Protein AF-A0A7C1KFW2-F1 (afdb_monomer_lite)

Structure (mmCIF, N/CA/C/O backbone):
data_AF-A0A7C1KFW2-F1
#
_entry.id   AF-A0A7C1KFW2-F1
#
loop_
_atom_site.group_PDB
_atom_site.id
_atom_site.type_symbol
_atom_site.label_atom_id
_atom_site.label_alt_id
_atom_site.label_comp_id
_atom_site.label_asym_id
_atom_site.label_entity_id
_atom_site.label_seq_id
_atom_site.pdbx_PDB_ins_code
_atom_site.Cartn_x
_atom_site.Cartn_y
_atom_site.Cartn_z
_atom_site.occupancy
_atom_site.B_iso_or_equiv
_atom_site.auth_seq_id
_atom_site.auth_comp_id
_atom_site.auth_asym_id
_atom_site.auth_atom_id
_atom_site.pdbx_PDB_model_num
ATOM 1 N N . MET A 1 1 ? 18.236 14.003 -80.381 1.00 39.75 1 MET A N 1
ATOM 2 C CA . MET A 1 1 ? 19.019 14.539 -79.244 1.00 39.75 1 MET A CA 1
ATOM 3 C C . MET A 1 1 ? 18.238 15.684 -78.607 1.00 39.75 1 MET A C 1
ATOM 5 O O . MET A 1 1 ? 17.734 16.502 -79.360 1.00 39.75 1 MET A O 1
ATOM 9 N N . ARG A 1 2 ? 18.205 15.725 -77.262 1.00 35.00 2 ARG A N 1
ATOM 10 C CA . ARG A 1 2 ? 17.671 16.774 -76.356 1.00 35.00 2 ARG A CA 1
ATOM 11 C C . ARG A 1 2 ? 16.138 16.898 -76.198 1.00 35.00 2 ARG A C 1
ATOM 13 O O . ARG A 1 2 ? 15.454 17.493 -77.016 1.00 35.00 2 ARG A O 1
ATOM 20 N N . THR A 1 3 ? 15.641 16.373 -75.075 1.00 44.44 3 THR A N 1
ATOM 21 C CA . THR A 1 3 ? 14.526 16.905 -74.247 1.00 44.44 3 THR A CA 1
ATOM 22 C C . THR A 1 3 ? 14.980 18.213 -73.530 1.00 44.44 3 THR A C 1
ATOM 24 O O . THR A 1 3 ? 16.187 18.473 -73.612 1.00 44.44 3 THR A O 1
ATOM 27 N N . PRO A 1 4 ? 14.150 19.029 -72.806 1.00 51.38 4 PRO A N 1
ATOM 28 C CA . PRO A 1 4 ? 12.867 18.698 -72.144 1.00 51.38 4 PRO A CA 1
ATOM 29 C C . PRO A 1 4 ? 11.762 19.804 -72.011 1.00 51.38 4 PRO A C 1
ATOM 31 O O . PRO A 1 4 ? 11.953 20.963 -72.347 1.00 51.38 4 PRO A O 1
ATOM 34 N N . LEU A 1 5 ? 10.619 19.355 -71.460 1.00 36.38 5 LEU A N 1
ATOM 35 C CA . LEU A 1 5 ? 9.626 19.972 -70.543 1.00 36.38 5 LEU A CA 1
ATOM 36 C C . LEU A 1 5 ? 9.135 21.430 -70.678 1.00 36.38 5 LEU A C 1
ATOM 38 O O . LEU A 1 5 ? 9.900 22.368 -70.490 1.00 36.38 5 LEU A O 1
ATOM 42 N N . ALA A 1 6 ? 7.798 21.559 -70.719 1.00 38.41 6 ALA A N 1
ATOM 43 C CA . ALA A 1 6 ? 6.900 22.333 -69.823 1.00 38.41 6 ALA A CA 1
ATOM 44 C C . ALA A 1 6 ? 5.629 22.707 -70.617 1.00 38.41 6 ALA A C 1
ATOM 46 O O . ALA A 1 6 ? 5.710 22.910 -71.818 1.00 38.41 6 ALA A O 1
ATOM 47 N N . ALA A 1 7 ? 4.423 22.890 -70.100 1.00 38.91 7 ALA A N 1
ATOM 48 C CA . ALA A 1 7 ? 3.748 22.661 -68.832 1.00 38.91 7 ALA A CA 1
ATOM 49 C C . ALA A 1 7 ? 2.275 23.003 -69.142 1.00 38.91 7 ALA A C 1
ATOM 51 O O . ALA A 1 7 ? 2.014 23.944 -69.891 1.00 38.91 7 ALA A O 1
ATOM 52 N N . GLY A 1 8 ? 1.309 22.261 -68.606 1.00 36.53 8 GLY A N 1
ATOM 53 C CA . GLY A 1 8 ? -0.102 22.574 -68.856 1.00 36.53 8 GLY A CA 1
ATOM 54 C C . GLY A 1 8 ? -1.059 21.482 -68.412 1.00 36.53 8 GLY A C 1
ATOM 55 O O . GLY A 1 8 ? -1.899 21.038 -69.185 1.00 36.53 8 GLY A O 1
ATOM 56 N N . THR A 1 9 ? -0.885 20.994 -67.188 1.00 41.94 9 THR A N 1
ATOM 57 C CA . THR A 1 9 ? -1.755 20.008 -66.551 1.00 41.94 9 THR A CA 1
ATOM 58 C C . THR A 1 9 ? -3.118 20.634 -66.264 1.00 41.94 9 THR A C 1
ATOM 60 O O . THR A 1 9 ? -3.269 21.443 -65.349 1.00 41.94 9 THR A O 1
ATOM 63 N N . ALA A 1 10 ? -4.116 20.244 -67.054 1.00 36.34 10 ALA A N 1
ATOM 64 C CA . ALA A 1 10 ? -5.518 20.449 -66.743 1.00 36.34 10 ALA A CA 1
ATOM 65 C C . ALA A 1 10 ? -5.982 19.395 -65.723 1.00 36.34 10 ALA A C 1
ATOM 67 O O . ALA A 1 10 ? -5.835 18.196 -65.941 1.00 36.34 10 ALA A O 1
ATOM 68 N N . LEU A 1 11 ? -6.507 19.899 -64.606 1.00 45.03 11 LEU A N 1
ATOM 69 C CA . LEU A 1 11 ? -7.722 19.460 -63.919 1.00 45.03 11 LEU A CA 1
ATOM 70 C C . LEU A 1 11 ? -8.061 17.957 -63.956 1.00 45.03 11 LEU A C 1
ATOM 72 O O . LEU A 1 11 ? -8.574 17.476 -64.958 1.00 45.03 11 LEU A O 1
ATOM 76 N N . LEU A 1 12 ? -7.975 17.275 -62.809 1.00 41.72 12 LEU A N 1
ATOM 77 C CA . LEU A 1 12 ? -9.041 16.358 -62.382 1.00 41.72 12 LEU A CA 1
ATOM 78 C C . LEU A 1 12 ? -8.900 16.005 -60.899 1.00 41.72 12 LEU A C 1
ATOM 80 O O . LEU A 1 12 ? -7.974 15.321 -60.471 1.00 41.72 12 LEU A O 1
ATOM 84 N N . ALA A 1 13 ? -9.854 16.518 -60.124 1.00 50.06 13 ALA A N 1
ATOM 85 C CA . ALA A 1 13 ? -10.105 16.126 -58.753 1.00 50.06 13 ALA A CA 1
ATOM 86 C C . ALA A 1 13 ? -10.437 14.630 -58.711 1.00 50.06 13 ALA A C 1
ATOM 88 O O . ALA A 1 13 ? -11.488 14.204 -59.186 1.00 50.06 13 ALA A O 1
ATOM 89 N N . LEU A 1 14 ? -9.544 13.841 -58.124 1.00 42.38 14 LEU A N 1
ATOM 90 C CA . LEU A 1 14 ? -9.855 12.499 -57.664 1.00 42.38 14 LEU A CA 1
ATOM 91 C C . LEU A 1 14 ? -9.934 12.555 -56.145 1.00 42.38 14 LEU A C 1
ATOM 93 O O . LEU A 1 14 ? -8.938 12.784 -55.459 1.00 42.38 14 LEU A O 1
ATOM 97 N N . LEU A 1 15 ? -11.162 12.382 -55.651 1.00 47.12 15 LEU A N 1
ATOM 98 C CA . LEU A 1 15 ? -11.473 12.019 -54.277 1.00 47.12 15 LEU A CA 1
ATOM 99 C C . LEU A 1 15 ? -10.669 10.760 -53.920 1.00 47.12 15 LEU A C 1
ATOM 101 O O . LEU A 1 15 ? -11.102 9.638 -54.167 1.00 47.12 15 LEU A O 1
ATOM 105 N N . GLY A 1 16 ? -9.482 10.949 -53.359 1.00 40.06 16 GLY A N 1
ATOM 106 C CA . GLY A 1 16 ? -8.764 9.903 -52.657 1.00 40.06 16 GLY A CA 1
ATOM 107 C C . GLY A 1 16 ? -9.274 9.883 -51.229 1.00 40.06 16 GLY A C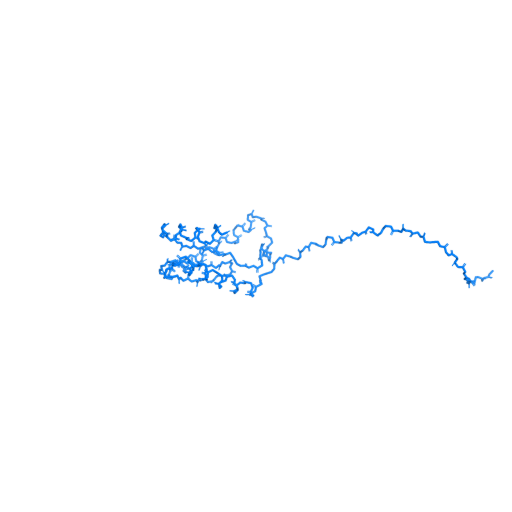 1
ATOM 108 O O . GLY A 1 16 ? -8.956 10.777 -50.450 1.00 40.06 16 GLY A O 1
ATOM 109 N N . THR A 1 17 ? -10.085 8.884 -50.894 1.00 50.66 17 THR A N 1
ATOM 110 C CA . THR A 1 17 ? -10.374 8.492 -49.515 1.00 50.66 17 THR A CA 1
ATOM 111 C C . THR A 1 17 ? -9.065 8.449 -48.736 1.00 50.66 17 THR A C 1
ATOM 113 O O . THR A 1 17 ? -8.248 7.548 -48.932 1.00 50.66 17 THR A O 1
ATOM 116 N N . THR A 1 18 ? -8.842 9.432 -47.868 1.00 50.06 18 THR A N 1
ATOM 117 C CA . THR A 1 18 ? -7.769 9.386 -46.886 1.00 50.06 18 THR A CA 1
ATOM 118 C C . THR A 1 18 ? -8.127 8.272 -45.915 1.00 50.06 18 THR A C 1
ATOM 120 O O . THR A 1 18 ? -8.851 8.483 -44.944 1.00 50.06 18 THR A O 1
ATOM 123 N N . THR A 1 19 ? -7.668 7.056 -46.197 1.00 49.25 19 THR A N 1
ATOM 124 C CA . THR A 1 19 ? -7.529 6.019 -45.183 1.00 49.25 19 THR A CA 1
ATOM 125 C C . THR A 1 19 ? -6.642 6.612 -44.103 1.00 49.25 19 THR A C 1
ATOM 127 O O . THR A 1 19 ? -5.423 6.685 -44.250 1.00 49.25 19 THR A O 1
ATOM 130 N N . ALA A 1 20 ? -7.275 7.094 -43.036 1.00 47.53 20 ALA A N 1
ATOM 131 C CA . ALA A 1 20 ? -6.632 7.363 -41.771 1.00 47.53 20 ALA A CA 1
ATOM 132 C C . ALA A 1 20 ? -6.133 6.019 -41.229 1.00 47.53 20 ALA A C 1
ATOM 134 O O . 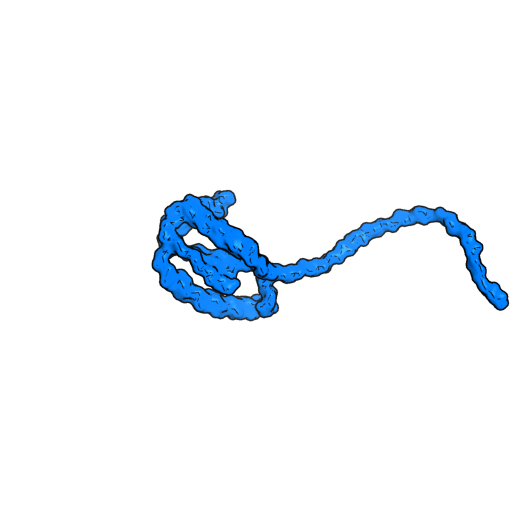ALA A 1 20 ? -6.742 5.405 -40.359 1.00 47.53 20 ALA A O 1
ATOM 135 N N . ALA A 1 21 ? -5.010 5.548 -41.768 1.00 48.56 21 ALA A N 1
ATOM 136 C CA . ALA A 1 21 ? -4.104 4.678 -41.050 1.00 48.56 21 ALA A CA 1
ATOM 137 C C . ALA A 1 21 ? -3.495 5.539 -39.938 1.00 48.56 21 ALA A C 1
ATOM 139 O O . ALA A 1 21 ? -2.357 5.997 -40.022 1.00 48.56 21 ALA A O 1
ATOM 140 N N . ALA A 1 22 ? -4.313 5.840 -38.926 1.00 54.06 22 ALA A N 1
ATOM 141 C CA . ALA A 1 22 ? -3.823 6.266 -37.637 1.00 54.06 22 ALA A CA 1
ATOM 142 C C . ALA A 1 22 ? -2.899 5.140 -37.186 1.00 54.06 22 ALA A C 1
ATOM 144 O O . ALA A 1 22 ? -3.341 4.033 -36.885 1.00 54.06 22 ALA A O 1
ATOM 145 N 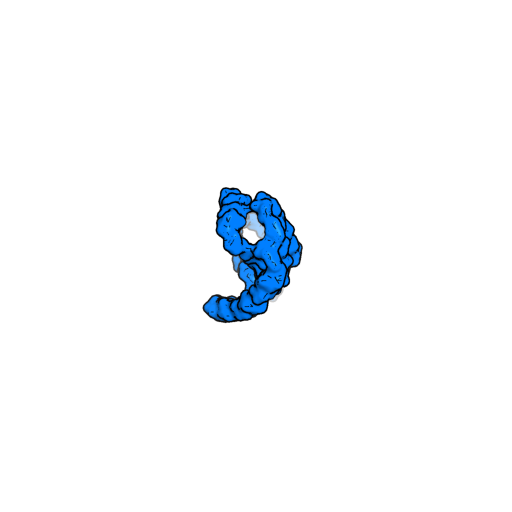N . LEU A 1 23 ? -1.602 5.415 -37.285 1.00 45.41 23 LEU A N 1
ATOM 146 C CA . LEU A 1 23 ? -0.537 4.591 -36.761 1.00 45.41 23 LEU A CA 1
ATOM 147 C C . LEU A 1 23 ? -0.938 4.225 -35.331 1.00 45.41 23 LEU A C 1
ATOM 149 O O . LEU A 1 23 ? -0.902 5.077 -34.444 1.00 45.41 23 LEU A O 1
ATOM 153 N N . LEU A 1 24 ? -1.351 2.974 -35.117 1.00 53.25 24 LEU A N 1
ATOM 154 C CA . LEU A 1 24 ? -1.354 2.356 -33.799 1.00 53.25 24 LEU A CA 1
ATOM 155 C C . LEU A 1 24 ? 0.113 2.282 -33.369 1.00 53.25 24 LEU A C 1
ATOM 157 O O . LEU A 1 24 ? 0.776 1.257 -33.503 1.00 53.25 24 LEU A O 1
ATOM 161 N N . GLN A 1 25 ? 0.652 3.414 -32.923 1.00 59.53 25 GLN A N 1
ATOM 162 C CA . GLN A 1 25 ? 1.854 3.409 -32.121 1.00 59.53 25 GLN A CA 1
ATOM 163 C C . GLN A 1 25 ? 1.466 2.719 -30.814 1.00 59.53 25 GLN A C 1
ATOM 165 O O . GLN A 1 25 ? 0.491 3.144 -30.184 1.00 59.53 25 GLN A O 1
ATOM 170 N N . PRO A 1 26 ? 2.161 1.641 -30.414 1.00 60.25 26 PRO A N 1
ATOM 171 C CA . PRO A 1 26 ? 1.953 1.078 -29.093 1.00 60.25 26 PRO A CA 1
ATOM 172 C C . PRO A 1 26 ? 2.154 2.209 -28.085 1.00 60.25 26 PRO A C 1
ATOM 174 O O . PRO A 1 26 ? 3.165 2.917 -28.135 1.00 60.25 26 PRO A O 1
ATOM 177 N N . ALA A 1 27 ? 1.151 2.431 -27.231 1.00 66.00 27 ALA A N 1
ATOM 178 C CA . ALA A 1 27 ? 1.254 3.410 -26.163 1.00 66.00 27 ALA A CA 1
ATOM 179 C C . ALA A 1 27 ? 2.533 3.104 -25.377 1.00 66.00 27 ALA A C 1
ATOM 181 O O . ALA A 1 27 ? 2.775 1.950 -25.018 1.00 66.00 27 ALA A O 1
ATOM 182 N N . ALA A 1 28 ? 3.375 4.120 -25.173 1.00 68.69 28 ALA A N 1
ATOM 183 C CA . ALA A 1 28 ? 4.598 3.941 -24.409 1.00 68.69 28 ALA A CA 1
ATOM 184 C C . ALA A 1 28 ? 4.245 3.323 -23.043 1.00 68.69 28 ALA A C 1
ATOM 186 O O . ALA A 1 28 ? 3.251 3.748 -22.441 1.00 68.69 28 ALA A O 1
ATOM 187 N N . PRO A 1 29 ? 5.022 2.334 -22.563 1.00 70.12 29 PRO A N 1
ATOM 188 C CA . PRO A 1 29 ? 4.744 1.693 -21.288 1.00 70.12 29 PRO A CA 1
ATOM 189 C C . PRO A 1 29 ? 4.651 2.768 -20.200 1.00 70.12 29 PRO A C 1
ATOM 191 O O . PRO A 1 29 ? 5.470 3.702 -20.194 1.00 70.12 29 PRO A O 1
ATOM 194 N N . PRO A 1 30 ? 3.639 2.696 -19.316 1.00 75.94 30 PRO A N 1
ATOM 195 C CA . PRO A 1 30 ? 3.451 3.724 -18.315 1.00 75.94 30 PRO A CA 1
ATOM 196 C C . PRO A 1 30 ? 4.699 3.809 -17.437 1.00 75.94 30 PRO A C 1
ATOM 198 O O . PRO A 1 30 ? 5.304 2.803 -17.076 1.00 75.94 30 PRO A O 1
ATOM 201 N N . LYS A 1 31 ? 5.104 5.035 -17.110 1.00 82.44 31 LYS A N 1
ATOM 202 C CA . LYS A 1 31 ? 6.186 5.307 -16.160 1.00 82.44 31 LYS A CA 1
ATOM 203 C C . LYS A 1 31 ? 5.579 5.800 -14.861 1.00 82.44 31 LYS A C 1
ATOM 205 O O . LYS A 1 31 ? 4.525 6.432 -14.876 1.00 82.44 31 LYS A O 1
ATOM 210 N N . LEU A 1 32 ? 6.257 5.527 -13.752 1.00 84.12 32 LEU A N 1
ATOM 211 C CA . LEU A 1 32 ? 5.860 6.051 -12.453 1.00 84.12 32 LEU A CA 1
ATOM 212 C C . LEU A 1 32 ? 5.858 7.588 -12.497 1.00 84.12 32 LEU A C 1
ATOM 214 O O . LEU A 1 32 ? 6.899 8.195 -12.744 1.00 84.12 32 LEU A O 1
ATOM 218 N N . ASP A 1 33 ? 4.700 8.195 -12.256 1.00 87.94 33 ASP A N 1
ATOM 219 C CA . ASP A 1 33 ? 4.511 9.640 -12.184 1.00 87.94 33 ASP A CA 1
ATOM 220 C C . ASP A 1 33 ? 4.503 10.083 -10.707 1.00 87.94 33 ASP A C 1
ATOM 222 O O . ASP A 1 33 ? 3.554 9.786 -9.973 1.00 87.94 33 ASP A O 1
ATOM 226 N N . PRO A 1 34 ? 5.537 10.807 -10.235 1.00 87.38 34 PRO A N 1
ATOM 227 C CA . PRO A 1 34 ? 5.615 11.268 -8.851 1.00 87.38 34 PRO A CA 1
ATOM 228 C C . PRO A 1 34 ? 4.451 12.175 -8.433 1.00 87.38 34 PRO A C 1
ATOM 230 O O . PRO A 1 34 ? 4.020 12.116 -7.281 1.00 87.38 34 PRO A O 1
ATOM 233 N N . ALA A 1 35 ? 3.921 12.996 -9.347 1.00 89.81 35 ALA A N 1
ATOM 234 C CA . ALA A 1 35 ? 2.792 13.873 -9.049 1.00 89.81 35 ALA A CA 1
ATOM 235 C C . ALA A 1 35 ? 1.514 13.053 -8.829 1.00 89.81 35 ALA A C 1
ATOM 237 O O . ALA A 1 35 ? 0.737 13.330 -7.911 1.00 89.81 35 ALA A O 1
ATOM 238 N N . LEU A 1 36 ? 1.333 11.991 -9.620 1.00 90.75 36 LEU A N 1
ATOM 239 C CA . LEU A 1 36 ? 0.239 11.043 -9.444 1.00 90.75 36 LEU A CA 1
ATOM 240 C C . LEU A 1 36 ? 0.375 10.276 -8.123 1.00 90.75 36 LEU A C 1
ATOM 242 O O . LEU A 1 36 ? -0.611 10.154 -7.402 1.00 90.75 36 LEU A O 1
ATOM 246 N N . VAL A 1 37 ? 1.578 9.820 -7.758 1.00 91.00 37 VAL A N 1
ATOM 247 C CA . VAL A 1 37 ? 1.826 9.134 -6.474 1.00 91.00 37 VAL A CA 1
ATOM 248 C C . VAL A 1 37 ? 1.500 10.036 -5.282 1.00 91.00 37 VAL A C 1
ATOM 250 O O . VAL A 1 37 ? 0.851 9.595 -4.330 1.00 91.00 37 VAL A O 1
ATOM 253 N N . GLN A 1 38 ? 1.896 11.308 -5.336 1.00 92.31 38 GLN A N 1
ATOM 254 C CA . GLN A 1 38 ? 1.583 12.268 -4.280 1.00 92.31 38 GLN A CA 1
ATOM 255 C C . GLN A 1 38 ? 0.069 12.496 -4.162 1.00 92.31 38 GLN A C 1
ATOM 257 O O . GLN A 1 38 ? -0.485 12.410 -3.064 1.00 92.31 38 GLN A O 1
ATOM 262 N N . LYS A 1 39 ? -0.627 12.667 -5.292 1.00 91.88 39 LYS A N 1
ATOM 263 C CA . LYS A 1 39 ? -2.091 12.764 -5.320 1.00 91.88 39 LYS A CA 1
ATOM 264 C C . LYS A 1 39 ? -2.762 11.503 -4.764 1.00 91.88 39 LYS A C 1
ATOM 266 O O . LYS A 1 39 ? -3.698 11.609 -3.977 1.00 91.88 39 LYS A O 1
ATOM 271 N N . GLN A 1 40 ? -2.272 10.311 -5.113 1.00 92.62 40 GLN A N 1
ATOM 272 C CA . GLN A 1 40 ? -2.779 9.041 -4.578 1.00 92.62 40 GLN A CA 1
ATOM 273 C C . GLN A 1 40 ? -2.633 8.970 -3.056 1.00 92.62 40 GLN A C 1
ATOM 275 O O . GLN A 1 40 ? -3.542 8.507 -2.371 1.00 92.62 40 GLN A O 1
ATOM 280 N N . LYS A 1 41 ? -1.511 9.448 -2.513 1.00 91.19 41 LYS A N 1
ATOM 281 C CA . LYS A 1 41 ? -1.271 9.496 -1.068 1.00 91.19 41 LYS A CA 1
ATOM 282 C C . LYS A 1 41 ? -2.246 10.434 -0.359 1.00 91.19 41 LYS A C 1
ATOM 284 O O . LYS A 1 41 ? -2.799 10.063 0.673 1.00 91.19 41 LYS A O 1
ATOM 289 N N . GLU A 1 42 ? -2.481 11.614 -0.921 1.00 91.69 42 GLU A N 1
ATOM 290 C CA . GLU A 1 42 ? -3.455 12.582 -0.404 1.00 91.69 42 GLU A CA 1
ATOM 291 C C . GLU A 1 42 ? -4.882 12.029 -0.459 1.00 91.69 42 GLU A C 1
ATOM 293 O O . GLU A 1 42 ? -5.604 12.092 0.534 1.00 91.69 42 GLU A O 1
ATOM 298 N N . GLN A 1 43 ? -5.271 11.405 -1.576 1.00 91.62 43 GLN A N 1
ATOM 299 C CA . GLN A 1 43 ? -6.571 10.744 -1.712 1.00 91.62 43 GLN A CA 1
ATOM 300 C C . GLN A 1 43 ? -6.734 9.609 -0.702 1.00 91.62 43 GLN A C 1
ATOM 302 O O . GLN A 1 43 ? -7.765 9.519 -0.043 1.00 91.62 43 GLN A O 1
ATOM 307 N N . LEU A 1 44 ? -5.707 8.778 -0.522 1.00 90.69 44 LEU A N 1
ATOM 308 C CA . LEU A 1 44 ? -5.721 7.683 0.443 1.00 90.69 44 LEU A CA 1
ATOM 309 C C . LEU A 1 44 ? -5.923 8.195 1.876 1.00 90.69 44 LEU A C 1
ATOM 311 O O . LEU A 1 44 ? -6.742 7.655 2.617 1.00 90.69 44 LEU A O 1
ATOM 315 N N . GLN A 1 45 ? -5.224 9.267 2.255 1.00 89.12 45 GLN A N 1
ATOM 316 C CA . GLN A 1 45 ? -5.420 9.924 3.550 1.00 89.12 45 GLN A CA 1
ATOM 317 C C . GLN A 1 45 ? -6.822 10.535 3.674 1.00 89.12 45 GLN A C 1
ATOM 319 O O . GLN A 1 45 ? -7.471 10.361 4.705 1.00 89.12 45 GLN A O 1
ATOM 324 N N . GLY A 1 46 ? -7.317 11.189 2.620 1.00 89.75 46 GLY A N 1
ATOM 325 C CA . GLY A 1 46 ? -8.665 11.754 2.568 1.00 89.75 46 GLY A CA 1
ATOM 326 C C . GLY A 1 46 ? -9.756 10.695 2.736 1.00 89.75 46 GLY A C 1
ATOM 327 O O . GLY A 1 46 ? -10.673 10.878 3.533 1.00 89.75 46 GLY A O 1
ATOM 328 N N . HIS A 1 47 ? -9.626 9.553 2.061 1.00 90.31 47 HIS A N 1
ATOM 329 C CA . HIS A 1 47 ? -10.546 8.419 2.166 1.00 90.31 47 HIS A CA 1
ATOM 330 C C . HIS A 1 47 ? -10.572 7.825 3.579 1.00 90.31 47 HIS A C 1
ATOM 332 O O . HIS A 1 47 ? -11.639 7.563 4.133 1.00 90.31 47 HIS A O 1
ATOM 338 N N . LEU A 1 48 ? -9.401 7.660 4.197 1.00 88.25 48 LEU A N 1
ATOM 339 C CA . LEU A 1 48 ? -9.289 7.161 5.570 1.00 88.25 48 LEU A CA 1
ATOM 340 C C . LEU A 1 48 ? -9.880 8.155 6.584 1.00 88.25 48 LEU A C 1
ATOM 342 O O . LEU A 1 48 ? -10.574 7.747 7.517 1.00 88.25 48 LEU A O 1
ATOM 346 N N . GLY A 1 49 ? -9.687 9.457 6.353 1.00 86.69 49 GLY A N 1
ATOM 347 C CA . GLY A 1 49 ? -10.325 10.525 7.122 1.00 86.69 49 GLY A CA 1
ATOM 348 C C . GLY A 1 49 ? -11.850 10.538 6.975 1.00 86.69 49 GLY A C 1
ATOM 349 O O . GLY A 1 49 ? -12.561 10.627 7.976 1.00 86.69 49 GLY A O 1
ATOM 350 N N . LYS A 1 50 ? -12.367 10.372 5.750 1.00 87.75 50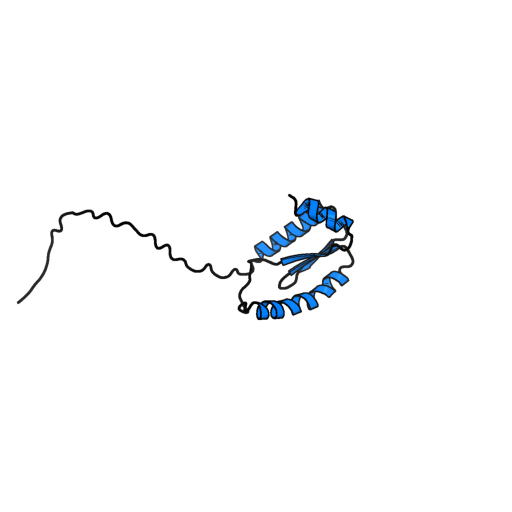 LYS A N 1
ATOM 351 C CA . LYS A 1 50 ? -13.807 10.272 5.460 1.00 87.75 50 LYS A CA 1
ATOM 352 C C . LYS A 1 50 ? -14.451 9.093 6.191 1.00 87.75 50 LYS A C 1
ATOM 354 O O . LYS A 1 50 ? -15.506 9.248 6.800 1.00 87.75 50 LYS A O 1
ATOM 359 N N . ALA A 1 51 ? -13.772 7.948 6.214 1.00 86.62 51 ALA A N 1
ATOM 360 C CA . ALA A 1 51 ? -14.196 6.764 6.956 1.00 86.62 51 ALA A CA 1
ATOM 361 C C . ALA A 1 51 ? -14.063 6.910 8.491 1.00 86.62 51 ALA A C 1
ATOM 363 O O . ALA A 1 51 ? -14.425 5.989 9.223 1.00 86.62 51 ALA A O 1
ATOM 364 N N . LYS A 1 52 ? -13.572 8.060 8.990 1.00 86.25 52 LYS A N 1
ATOM 365 C CA . LYS A 1 52 ? -13.325 8.365 10.413 1.00 86.25 52 LYS A CA 1
ATOM 366 C C . LYS A 1 52 ? -12.429 7.336 11.105 1.00 86.25 52 LYS A C 1
ATOM 368 O O . LYS A 1 52 ? -12.576 7.077 12.299 1.00 86.25 52 LYS A O 1
ATOM 373 N N . ILE A 1 53 ? -11.499 6.757 10.352 1.00 84.94 53 ILE A N 1
ATOM 374 C CA . ILE A 1 53 ? -10.563 5.757 10.852 1.00 84.94 53 ILE A CA 1
ATOM 375 C C . ILE A 1 53 ? -9.400 6.494 11.526 1.00 84.94 53 ILE A C 1
ATOM 377 O O . ILE A 1 53 ? -8.720 7.308 10.902 1.00 84.94 53 ILE A O 1
ATOM 381 N N . SER A 1 54 ? -9.188 6.246 12.818 1.00 80.31 54 SER A N 1
ATOM 382 C CA . SER A 1 54 ? -8.158 6.908 13.625 1.00 80.31 54 SER A CA 1
ATOM 383 C C . SER A 1 54 ? -6.869 6.083 13.706 1.00 80.31 54 SER A C 1
ATOM 385 O O . SER A 1 54 ? -6.843 4.896 13.387 1.00 80.31 54 SER A O 1
ATOM 387 N N . GLY A 1 55 ? -5.762 6.717 14.113 1.00 79.62 55 GLY A N 1
ATOM 388 C CA . GLY A 1 55 ? -4.479 6.018 14.288 1.00 79.62 55 GLY A CA 1
ATOM 389 C C . GLY A 1 55 ? -3.887 5.474 12.983 1.00 79.62 55 GLY A C 1
ATOM 390 O O . GLY A 1 55 ? -3.191 4.458 12.989 1.00 79.62 55 GLY A O 1
ATOM 391 N N . VAL A 1 56 ? -4.197 6.128 11.865 1.00 83.19 56 VAL A N 1
ATOM 392 C CA . VAL A 1 56 ? -3.739 5.736 10.535 1.00 83.19 56 VAL A CA 1
ATOM 393 C C . VAL A 1 56 ? -2.306 6.202 10.320 1.00 83.19 56 VAL A C 1
ATOM 395 O O . VAL A 1 56 ? -1.980 7.368 10.541 1.00 83.19 56 VAL A O 1
ATOM 398 N N . SER A 1 57 ? -1.461 5.311 9.812 1.00 86.44 57 SER A N 1
ATOM 399 C CA . SER A 1 57 ? -0.162 5.687 9.257 1.00 86.44 57 SER A CA 1
ATOM 400 C C . SER A 1 57 ? -0.047 5.230 7.810 1.00 86.44 57 SER A C 1
ATOM 402 O O . SER A 1 57 ? -0.608 4.205 7.424 1.00 86.44 57 SER A O 1
ATOM 404 N N . VAL A 1 58 ? 0.655 6.032 7.007 1.00 88.00 58 VAL A N 1
ATOM 405 C CA . VAL A 1 58 ? 0.935 5.742 5.599 1.00 88.00 58 VAL A CA 1
ATOM 406 C C . VAL A 1 58 ? 2.435 5.604 5.423 1.00 88.00 58 VAL A C 1
ATOM 408 O O . VAL A 1 58 ? 3.206 6.470 5.837 1.00 88.00 58 VAL A O 1
ATOM 411 N N . VAL A 1 59 ? 2.841 4.508 4.805 1.00 89.31 59 VAL A N 1
ATOM 412 C CA . VAL A 1 59 ? 4.225 4.149 4.562 1.00 89.31 59 VAL A CA 1
ATOM 413 C C . VAL A 1 59 ? 4.400 3.865 3.082 1.00 89.31 59 VAL A C 1
ATOM 415 O O . VAL A 1 59 ? 3.675 3.071 2.492 1.00 89.31 59 VAL A O 1
ATOM 418 N N . GLU A 1 60 ? 5.360 4.542 2.478 1.00 91.19 60 GLU A N 1
ATOM 419 C CA . GLU A 1 60 ? 5.635 4.439 1.055 1.00 91.19 60 GLU A CA 1
ATOM 420 C C . GLU A 1 60 ? 6.815 3.499 0.808 1.00 91.19 60 GLU A C 1
ATOM 422 O O . GLU A 1 60 ? 7.820 3.539 1.515 1.00 91.19 60 GLU A O 1
ATOM 427 N N . THR A 1 61 ? 6.673 2.656 -0.208 1.00 91.31 61 THR A N 1
ATOM 428 C CA . THR A 1 61 ? 7.692 1.718 -0.697 1.00 91.31 61 THR A CA 1
ATOM 429 C C . THR A 1 61 ? 7.935 1.976 -2.190 1.00 91.31 61 THR A C 1
ATOM 431 O O . THR A 1 61 ? 7.208 2.786 -2.782 1.00 91.31 61 THR A O 1
ATOM 434 N N . PRO A 1 62 ? 8.937 1.347 -2.829 1.00 89.88 62 PRO A N 1
ATOM 435 C CA . PRO A 1 62 ? 9.125 1.453 -4.274 1.00 89.88 62 PRO A CA 1
ATOM 436 C C . PRO A 1 62 ? 7.857 1.169 -5.095 1.00 89.88 62 PRO A C 1
ATOM 438 O O . PRO A 1 62 ? 7.557 1.955 -5.995 1.00 89.88 62 PRO A O 1
ATOM 441 N N . HIS A 1 63 ? 7.072 0.139 -4.750 1.00 90.50 63 HIS A N 1
ATOM 442 C CA . HIS A 1 63 ? 5.912 -0.282 -5.555 1.00 90.50 63 HIS A CA 1
ATOM 443 C C . HIS A 1 63 ? 4.542 -0.035 -4.897 1.00 90.50 63 HIS A C 1
ATOM 445 O O . HIS A 1 63 ? 3.520 -0.001 -5.591 1.00 90.50 63 HIS A O 1
ATOM 451 N N . PHE A 1 64 ? 4.496 0.175 -3.578 1.00 92.50 64 PHE A N 1
ATOM 452 C CA . PHE A 1 64 ? 3.249 0.240 -2.808 1.00 92.50 64 PHE A CA 1
ATOM 453 C C . PHE A 1 64 ? 3.121 1.492 -1.928 1.00 92.50 64 PHE A C 1
ATOM 455 O O . PHE A 1 64 ? 4.106 2.013 -1.394 1.00 92.50 64 PHE A O 1
ATOM 462 N N . LEU A 1 65 ? 1.875 1.915 -1.707 1.00 93.12 65 LEU A N 1
ATOM 463 C CA . LEU A 1 65 ? 1.458 2.821 -0.637 1.00 93.12 65 LEU A CA 1
ATOM 464 C C . LEU A 1 65 ? 0.736 1.996 0.432 1.00 93.12 65 LEU A C 1
ATOM 466 O O . LEU A 1 65 ? -0.395 1.563 0.231 1.00 93.12 65 LEU A O 1
ATOM 470 N N . LEU A 1 66 ? 1.384 1.756 1.565 1.00 92.12 66 LEU A N 1
ATOM 471 C CA . LEU A 1 66 ? 0.823 0.976 2.664 1.00 92.12 66 LEU A CA 1
ATOM 472 C C . LEU A 1 66 ? 0.140 1.921 3.646 1.00 92.12 66 LEU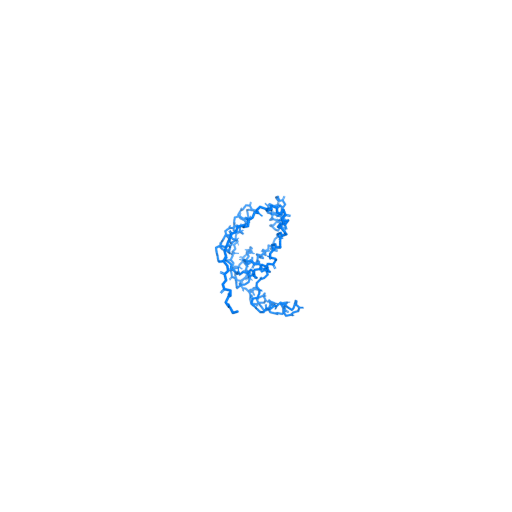 A C 1
ATOM 474 O O . LEU A 1 66 ? 0.808 2.738 4.270 1.00 92.12 66 LEU A O 1
ATOM 478 N N . ALA A 1 67 ? -1.169 1.805 3.815 1.00 90.69 67 ALA A N 1
ATOM 479 C CA . ALA A 1 67 ? -1.908 2.515 4.846 1.00 90.69 67 ALA A CA 1
ATOM 480 C C . ALA A 1 67 ? -2.524 1.523 5.824 1.00 90.69 67 ALA A C 1
ATOM 482 O O . ALA A 1 67 ? -2.948 0.442 5.430 1.00 90.69 67 ALA A O 1
ATOM 483 N N . GLY A 1 68 ? -2.613 1.872 7.099 1.00 84.81 68 GLY A N 1
ATOM 484 C CA . GLY A 1 68 ? -3.298 1.004 8.047 1.00 84.81 68 GLY A CA 1
ATOM 485 C C . GLY A 1 68 ? -3.436 1.595 9.432 1.00 84.81 68 GLY A C 1
ATOM 486 O O . GLY A 1 68 ? -2.797 2.600 9.756 1.00 84.81 68 GLY A O 1
ATOM 487 N N . THR A 1 69 ? -4.279 0.950 10.232 1.00 78.19 69 THR A N 1
ATOM 488 C CA . THR A 1 69 ? -4.489 1.296 11.637 1.00 78.19 69 THR A CA 1
ATOM 489 C C . THR A 1 69 ? -3.569 0.489 12.541 1.00 78.19 69 THR A C 1
ATOM 491 O O . THR A 1 69 ? -3.338 -0.705 12.338 1.00 78.19 69 THR A O 1
ATOM 494 N N . GLY A 1 70 ? -3.024 1.159 13.555 1.00 69.56 70 GLY A N 1
ATOM 495 C CA . GLY A 1 70 ? -2.198 0.538 14.584 1.00 69.56 70 GLY A CA 1
ATOM 496 C C . GLY A 1 70 ? -0.745 1.001 14.570 1.00 69.56 70 GLY A C 1
ATOM 497 O O . GLY A 1 70 ? -0.389 2.046 14.030 1.00 69.56 70 GLY A O 1
ATOM 498 N N . GLU A 1 71 ? 0.106 0.225 15.234 1.00 68.19 71 GLU A N 1
ATOM 499 C CA . GLU A 1 71 ? 1.503 0.582 15.449 1.00 68.19 71 GLU A CA 1
ATOM 500 C C . GLU A 1 71 ? 2.266 0.627 14.118 1.00 68.19 71 GLU A C 1
ATOM 502 O O . GLU A 1 71 ? 2.369 -0.380 13.412 1.00 68.19 71 GLU A O 1
ATOM 507 N N . ALA A 1 72 ? 2.848 1.785 13.792 1.00 67.56 72 ALA A N 1
ATOM 508 C CA . ALA A 1 72 ? 3.603 2.001 12.554 1.00 67.56 72 ALA A CA 1
ATOM 509 C C . ALA A 1 72 ? 4.703 0.941 12.319 1.00 67.56 72 ALA A C 1
ATOM 511 O O . ALA A 1 72 ? 5.085 0.682 11.177 1.00 67.56 72 ALA A O 1
ATOM 512 N N . GLY A 1 73 ? 5.191 0.291 13.384 1.00 67.88 73 GLY A N 1
ATOM 513 C CA . GLY A 1 73 ? 6.114 -0.843 13.310 1.00 67.88 73 GLY A CA 1
ATOM 514 C C . GLY A 1 73 ? 5.576 -2.034 12.508 1.00 67.88 73 GLY A C 1
ATOM 515 O O . GLY A 1 73 ? 6.318 -2.609 11.714 1.00 67.88 73 GLY A O 1
ATOM 516 N N . LYS A 1 74 ? 4.281 -2.362 12.620 1.00 79.62 74 LYS A N 1
ATOM 517 C CA . LYS A 1 74 ? 3.669 -3.485 11.887 1.00 79.62 74 LYS A CA 1
ATOM 518 C C . LYS A 1 74 ? 3.564 -3.208 10.387 1.00 79.62 74 LYS A C 1
ATOM 520 O O . LYS A 1 74 ? 3.863 -4.086 9.585 1.00 79.62 74 LYS A O 1
ATOM 525 N N . LEU A 1 75 ? 3.223 -1.976 9.997 1.00 83.94 75 LEU A N 1
ATOM 526 C CA . LEU A 1 75 ? 3.212 -1.567 8.585 1.00 83.94 75 LEU A CA 1
ATOM 527 C C . LEU A 1 75 ? 4.614 -1.583 7.976 1.00 83.94 75 LEU A C 1
ATOM 529 O O . LEU A 1 75 ? 4.797 -2.041 6.851 1.00 83.94 75 LEU A O 1
ATOM 533 N N . ARG A 1 76 ? 5.624 -1.141 8.734 1.00 85.38 76 ARG A N 1
ATOM 534 C CA . ARG A 1 76 ? 7.023 -1.209 8.290 1.00 85.38 76 ARG A CA 1
ATOM 535 C C . ARG A 1 76 ? 7.514 -2.646 8.120 1.00 85.38 76 ARG A C 1
ATOM 537 O O . ARG A 1 76 ? 8.216 -2.923 7.153 1.00 85.38 76 ARG A O 1
ATOM 544 N N . ALA A 1 77 ? 7.096 -3.565 8.992 1.00 88.38 77 ALA A N 1
ATOM 545 C CA . ALA A 1 77 ? 7.452 -4.980 8.886 1.00 88.38 77 ALA A CA 1
ATOM 546 C C . ALA A 1 77 ? 6.936 -5.645 7.593 1.00 88.38 77 ALA A C 1
ATOM 548 O O . ALA A 1 77 ? 7.557 -6.589 7.108 1.00 88.38 77 ALA A O 1
ATOM 549 N N . MET A 1 78 ? 5.847 -5.141 7.001 1.00 88.50 78 MET A N 1
ATOM 550 C CA . MET A 1 78 ? 5.287 -5.677 5.753 1.00 88.50 78 MET A CA 1
ATOM 551 C C . MET A 1 78 ? 6.037 -5.234 4.488 1.00 88.50 78 MET A C 1
ATOM 553 O O . MET A 1 78 ? 5.912 -5.898 3.462 1.00 88.50 78 MET A O 1
ATOM 557 N N . GLN A 1 79 ? 6.847 -4.168 4.541 1.00 90.75 79 GLN A N 1
ATOM 558 C CA . GLN A 1 79 ? 7.525 -3.627 3.353 1.00 90.75 79 GLN A CA 1
ATOM 559 C C . GLN A 1 79 ? 8.445 -4.653 2.687 1.00 90.75 79 GLN A C 1
ATOM 561 O O . GLN A 1 79 ? 8.317 -4.933 1.500 1.00 90.75 79 GLN A O 1
ATOM 566 N N . GLY A 1 80 ? 9.368 -5.231 3.462 1.00 91.81 80 GLY A N 1
ATOM 567 C CA . GLY A 1 80 ? 10.376 -6.157 2.946 1.00 91.81 80 GLY A CA 1
ATOM 568 C C . GLY A 1 80 ? 9.768 -7.402 2.292 1.00 91.81 80 GLY A C 1
ATOM 569 O O . GLY A 1 80 ? 10.140 -7.719 1.164 1.00 91.81 80 GLY A O 1
ATOM 570 N N . PRO A 1 81 ? 8.840 -8.117 2.958 1.00 94.25 81 PRO A N 1
ATOM 571 C CA . PRO A 1 81 ? 8.145 -9.252 2.356 1.00 94.25 81 PRO A CA 1
ATOM 572 C C . PRO A 1 81 ? 7.379 -8.899 1.073 1.00 94.25 81 PRO A C 1
ATOM 574 O O . PRO A 1 81 ? 7.485 -9.641 0.101 1.00 94.25 81 PRO A O 1
ATOM 577 N N . LEU A 1 82 ? 6.657 -7.772 1.039 1.00 93.12 82 LEU A N 1
ATOM 578 C CA . LEU A 1 82 ? 5.896 -7.357 -0.146 1.00 93.12 82 LEU A CA 1
ATOM 579 C C . LEU A 1 82 ? 6.812 -7.024 -1.327 1.00 93.12 82 LEU A C 1
ATOM 581 O O . LEU A 1 82 ? 6.595 -7.511 -2.434 1.00 93.12 82 LEU A O 1
ATOM 585 N N . GLU A 1 83 ? 7.877 -6.264 -1.087 1.00 93.31 83 GLU A N 1
ATOM 586 C CA . GLU A 1 83 ? 8.852 -5.906 -2.122 1.00 93.31 83 GLU A CA 1
ATOM 587 C C . GLU A 1 83 ? 9.603 -7.133 -2.666 1.00 93.31 83 GLU A C 1
ATOM 589 O O . GLU A 1 83 ? 9.905 -7.202 -3.855 1.00 93.31 83 GLU A O 1
ATOM 594 N N . LYS A 1 84 ? 9.830 -8.164 -1.840 1.00 95.00 84 LYS A N 1
ATOM 595 C CA . LYS A 1 84 ? 10.408 -9.441 -2.297 1.00 95.00 84 LYS A CA 1
ATOM 596 C C . LYS A 1 84 ? 9.486 -10.227 -3.231 1.00 95.00 84 LYS A C 1
ATOM 598 O O . LYS A 1 84 ? 9.986 -10.998 -4.045 1.00 95.00 84 LYS A O 1
ATOM 603 N N . LEU A 1 85 ? 8.167 -10.051 -3.133 1.00 92.94 85 LEU A N 1
ATOM 604 C CA . LEU A 1 85 ? 7.208 -10.733 -4.009 1.00 92.94 85 LEU A CA 1
ATOM 605 C C . LEU A 1 85 ? 7.121 -10.094 -5.396 1.00 92.94 85 LEU A C 1
ATOM 607 O O . LEU A 1 85 ? 6.836 -10.801 -6.361 1.00 92.94 85 LEU A O 1
ATOM 611 N N . VAL A 1 86 ? 7.405 -8.795 -5.519 1.00 90.44 86 VAL A N 1
ATOM 612 C CA . VAL A 1 86 ? 7.344 -8.069 -6.798 1.00 90.44 86 VAL A CA 1
ATOM 613 C C . VAL A 1 86 ? 8.151 -8.764 -7.905 1.00 90.44 86 VAL A C 1
ATOM 615 O O . VAL A 1 86 ? 7.550 -9.115 -8.921 1.00 90.44 86 VAL A O 1
ATOM 618 N N . PRO A 1 87 ? 9.463 -9.039 -7.756 1.00 89.81 87 PRO A N 1
ATOM 619 C CA . PRO A 1 87 ? 10.228 -9.693 -8.819 1.00 89.81 87 PRO A CA 1
ATOM 620 C C . PRO A 1 87 ? 9.764 -11.130 -9.094 1.00 89.81 87 PRO A C 1
ATOM 622 O O . PRO A 1 87 ? 9.820 -11.573 -10.238 1.00 89.81 87 PRO A O 1
ATOM 625 N N . VAL A 1 88 ? 9.263 -11.849 -8.081 1.00 92.38 88 VAL A N 1
ATOM 626 C CA . VAL A 1 88 ? 8.758 -13.225 -8.234 1.00 92.38 88 VAL A CA 1
ATOM 627 C C . VAL A 1 88 ? 7.512 -13.246 -9.118 1.00 92.38 88 VAL A C 1
ATOM 629 O O . VAL A 1 88 ? 7.454 -13.995 -10.091 1.00 92.38 88 VAL A O 1
ATOM 632 N N . VAL A 1 89 ? 6.533 -12.391 -8.814 1.00 89.94 89 VAL A N 1
ATOM 633 C CA . VAL A 1 89 ? 5.278 -12.310 -9.572 1.00 89.94 89 VAL A CA 1
ATOM 634 C C . VAL A 1 89 ? 5.527 -11.759 -10.974 1.00 89.94 89 VAL A C 1
ATOM 636 O O . VAL A 1 89 ? 4.992 -12.294 -11.940 1.00 89.94 89 VAL A O 1
ATOM 639 N N . ARG A 1 90 ? 6.385 -10.741 -11.119 1.00 88.38 90 ARG A N 1
ATOM 640 C CA . ARG A 1 90 ? 6.746 -10.194 -12.438 1.00 88.38 90 ARG A CA 1
ATOM 641 C C . ARG A 1 90 ? 7.415 -11.235 -13.331 1.00 88.38 90 ARG A C 1
ATOM 643 O O . ARG A 1 90 ? 7.058 -11.330 -14.499 1.00 88.38 90 ARG A O 1
ATOM 650 N N . SER A 1 91 ? 8.320 -12.038 -12.770 1.00 89.44 91 SER A N 1
ATOM 651 C CA . SER A 1 91 ? 8.953 -13.155 -13.480 1.00 89.44 91 SER A CA 1
ATOM 652 C C . SER A 1 91 ? 7.920 -14.191 -13.934 1.00 89.44 91 SER A C 1
ATOM 654 O O . SER A 1 91 ? 7.898 -14.567 -15.103 1.00 89.44 91 SER A O 1
ATOM 656 N N . ALA A 1 92 ? 6.998 -14.586 -13.049 1.00 91.12 92 ALA A N 1
ATOM 657 C CA . ALA A 1 92 ? 5.933 -15.536 -13.379 1.00 91.12 92 ALA A CA 1
ATOM 658 C C . ALA A 1 92 ? 4.979 -15.025 -14.477 1.00 91.12 92 ALA A C 1
ATOM 660 O O . ALA A 1 92 ? 4.455 -15.820 -15.253 1.00 91.12 92 ALA A O 1
ATOM 661 N N . LEU A 1 93 ? 4.771 -13.708 -14.554 1.00 88.06 93 LEU A N 1
ATOM 662 C CA . LEU A 1 93 ? 3.951 -13.053 -15.576 1.00 88.06 93 LEU A CA 1
ATOM 663 C C . LEU A 1 93 ? 4.732 -12.677 -16.847 1.00 88.06 93 LEU A C 1
ATOM 665 O O . LEU A 1 93 ? 4.151 -12.073 -17.744 1.00 88.06 93 LEU A O 1
ATOM 669 N N . ALA A 1 94 ? 6.027 -13.007 -16.927 1.00 88.06 94 ALA A N 1
ATOM 670 C CA . ALA A 1 94 ? 6.920 -12.614 -18.019 1.00 88.06 94 ALA A CA 1
ATOM 671 C C . ALA A 1 94 ? 6.920 -11.095 -18.306 1.00 88.06 94 ALA A C 1
ATOM 673 O O . ALA A 1 94 ? 7.083 -10.670 -19.449 1.00 88.06 94 ALA A O 1
ATOM 674 N N . LEU A 1 95 ? 6.756 -10.272 -17.262 1.00 82.81 95 LEU A N 1
ATOM 675 C CA . LEU A 1 95 ? 6.809 -8.816 -17.386 1.00 82.81 95 LEU A CA 1
ATOM 676 C C . LEU A 1 95 ? 8.276 -8.343 -17.488 1.00 82.81 95 LEU A C 1
ATOM 678 O O . LEU A 1 95 ? 9.079 -8.699 -16.615 1.00 82.81 95 LEU A O 1
ATOM 682 N N . PRO A 1 96 ? 8.639 -7.519 -18.492 1.00 79.94 96 PRO A N 1
ATOM 683 C CA . PRO A 1 96 ? 9.964 -6.903 -18.623 1.00 79.94 96 PRO A CA 1
ATOM 684 C C . PRO A 1 96 ? 10.369 -6.162 -17.350 1.00 79.94 96 PRO A C 1
ATOM 686 O O . PRO A 1 96 ? 9.518 -5.577 -16.694 1.00 79.94 96 PRO A O 1
ATOM 689 N N . GLY A 1 97 ? 11.646 -6.154 -16.964 1.00 73.19 97 GLY A N 1
ATOM 690 C CA . GLY A 1 97 ? 12.081 -5.610 -15.664 1.00 73.19 97 GLY A CA 1
ATOM 691 C C . GLY A 1 97 ? 11.773 -4.122 -15.434 1.00 73.19 97 GLY A C 1
ATOM 692 O O . GLY A 1 97 ? 11.608 -3.704 -14.292 1.00 73.19 97 GLY A O 1
ATOM 693 N N . ASP A 1 98 ? 11.657 -3.343 -16.505 1.00 75.00 98 ASP A N 1
ATOM 694 C CA . ASP A 1 98 ? 11.455 -1.893 -16.522 1.00 75.00 98 ASP A CA 1
ATOM 695 C C . ASP A 1 98 ? 10.007 -1.462 -16.818 1.00 75.00 98 ASP A C 1
ATOM 697 O O . ASP A 1 98 ? 9.677 -0.281 -16.701 1.00 75.00 98 ASP A O 1
ATOM 701 N N . GLU A 1 99 ? 9.120 -2.401 -17.155 1.00 75.50 99 GLU A N 1
ATOM 702 C CA . GLU A 1 99 ? 7.726 -2.099 -17.481 1.00 75.50 99 GLU A CA 1
ATOM 703 C C . GLU A 1 99 ? 6.891 -1.880 -16.211 1.00 75.50 99 GLU A C 1
ATOM 705 O O . GLU A 1 99 ? 6.619 -2.813 -15.452 1.00 75.50 99 GLU A O 1
ATOM 710 N N . MET A 1 100 ? 6.428 -0.661 -15.947 1.00 78.06 100 MET A N 1
ATOM 711 C CA . MET A 1 100 ? 5.437 -0.472 -14.885 1.00 78.06 100 MET A CA 1
ATOM 712 C C . MET A 1 100 ? 4.036 -0.773 -15.428 1.00 78.06 100 MET A C 1
ATOM 714 O O . MET A 1 100 ? 3.684 -0.255 -16.481 1.00 78.06 100 MET A O 1
ATOM 718 N N . PRO A 1 101 ? 3.212 -1.573 -14.724 1.00 77.12 101 PRO A N 1
ATOM 719 C CA . PRO A 1 101 ? 1.856 -1.887 -15.179 1.00 77.12 101 PRO A CA 1
ATOM 720 C C . PRO A 1 101 ? 0.897 -0.687 -15.080 1.00 77.12 101 PRO A C 1
ATOM 722 O O . PRO A 1 101 ? -0.139 -0.668 -15.738 1.00 77.12 101 PRO A O 1
ATOM 725 N N . TRP A 1 102 ? 1.219 0.324 -14.265 1.00 84.88 102 TRP A N 1
ATOM 726 C CA . TRP A 1 102 ? 0.447 1.562 -14.131 1.00 84.88 102 TRP A CA 1
ATOM 727 C C . TRP A 1 102 ? 1.358 2.730 -13.710 1.00 84.88 102 TRP A C 1
ATOM 729 O O . TRP A 1 102 ? 2.429 2.530 -13.143 1.00 84.88 102 TRP A O 1
ATOM 739 N N . ALA A 1 103 ? 0.921 3.972 -13.947 1.00 86.31 103 ALA A N 1
ATOM 740 C CA . ALA A 1 103 ? 1.719 5.192 -13.736 1.00 86.31 103 ALA A CA 1
ATOM 741 C C . ALA A 1 103 ? 1.859 5.650 -12.263 1.00 86.31 103 ALA A C 1
ATOM 743 O O . ALA A 1 103 ? 2.261 6.771 -11.979 1.00 86.31 103 ALA A O 1
ATOM 744 N N . GLY A 1 104 ? 1.514 4.798 -11.305 1.00 89.31 104 GLY A N 1
ATOM 745 C CA . GLY A 1 104 ? 1.396 5.115 -9.877 1.00 89.31 104 GLY A CA 1
ATOM 746 C C . GLY A 1 104 ? 1.822 3.955 -8.983 1.00 89.31 104 GLY A C 1
ATOM 747 O O . GLY A 1 104 ? 2.494 3.028 -9.429 1.00 89.31 104 GLY A O 1
ATOM 748 N N . LYS A 1 105 ? 1.402 3.972 -7.719 1.00 91.38 105 LYS A N 1
ATOM 749 C CA . LYS A 1 105 ? 1.662 2.878 -6.770 1.00 91.38 105 LYS A CA 1
ATOM 750 C C . LYS A 1 105 ? 0.368 2.188 -6.375 1.00 91.38 105 LYS A C 1
ATOM 752 O O . LYS A 1 105 ? -0.691 2.814 -6.335 1.00 91.38 105 LYS A O 1
ATOM 757 N N . LEU A 1 106 ? 0.457 0.896 -6.065 1.00 90.81 106 LEU A N 1
ATOM 758 C CA . LEU A 1 106 ? -0.691 0.169 -5.534 1.00 90.81 106 LEU A CA 1
ATOM 759 C C . LEU A 1 106 ? -0.893 0.551 -4.068 1.00 90.81 106 LEU A C 1
ATOM 761 O O . LEU A 1 106 ? 0.020 0.411 -3.253 1.00 90.81 106 LEU A O 1
ATOM 765 N N . ALA A 1 107 ? -2.091 1.018 -3.731 1.00 91.38 107 ALA A N 1
ATOM 766 C CA . ALA A 1 107 ? -2.469 1.271 -2.350 1.00 91.38 107 ALA A CA 1
ATOM 767 C C . ALA A 1 107 ? -2.919 -0.033 -1.676 1.00 91.38 107 ALA A C 1
ATOM 769 O O . ALA A 1 107 ? -3.780 -0.742 -2.195 1.00 91.38 107 ALA A O 1
ATOM 770 N N . ILE A 1 108 ? -2.353 -0.335 -0.510 1.00 91.69 108 ILE A N 1
ATOM 771 C CA . ILE A 1 108 ? -2.742 -1.471 0.327 1.00 91.69 108 ILE A CA 1
ATOM 772 C C . ILE A 1 108 ? -3.216 -0.917 1.666 1.00 91.69 108 ILE A C 1
ATOM 774 O O . ILE A 1 108 ? -2.440 -0.305 2.400 1.00 91.69 108 ILE A O 1
ATOM 778 N N . CYS A 1 109 ? -4.489 -1.148 1.986 1.00 90.69 109 CYS A N 1
ATOM 779 C CA . CYS A 1 109 ? -5.100 -0.742 3.248 1.00 90.69 109 CYS A CA 1
ATOM 780 C C . CYS A 1 109 ? -5.190 -1.934 4.206 1.00 90.69 109 CYS A C 1
ATOM 782 O O . CYS A 1 109 ? -6.005 -2.833 4.012 1.00 90.69 109 CYS A O 1
ATOM 784 N N . TYR A 1 110 ? -4.378 -1.930 5.258 1.00 89.75 110 TYR A N 1
ATOM 785 C CA . TYR A 1 110 ? -4.442 -2.903 6.341 1.00 89.75 110 TYR A CA 1
ATOM 786 C C . TYR A 1 110 ? -5.346 -2.389 7.468 1.00 89.75 110 TYR A C 1
ATOM 788 O O . TYR A 1 110 ? -4.952 -1.535 8.264 1.00 89.75 110 TYR A O 1
ATOM 796 N N . LEU A 1 111 ? -6.570 -2.912 7.520 1.00 90.00 111 LEU A N 1
ATOM 797 C CA . LEU A 1 111 ? -7.592 -2.564 8.507 1.00 90.00 111 LEU A CA 1
ATOM 798 C C . LEU A 1 111 ? -7.963 -3.827 9.301 1.00 90.00 111 LEU A C 1
ATOM 800 O O . LEU A 1 111 ? -8.888 -4.537 8.906 1.00 90.00 111 LEU A O 1
ATOM 804 N N . PRO A 1 112 ? -7.222 -4.161 10.375 1.00 86.06 112 PRO A N 1
ATOM 805 C CA . PRO A 1 112 ? -7.446 -5.384 11.146 1.00 86.06 112 PRO A CA 1
ATOM 806 C C . PRO A 1 112 ? -8.808 -5.411 11.841 1.00 86.06 112 PRO A C 1
ATOM 808 O O . PRO A 1 112 ? -9.361 -6.486 12.057 1.00 86.06 112 PRO A O 1
ATOM 811 N N . GLU A 1 113 ? -9.359 -4.242 12.174 1.00 88.88 113 GLU A N 1
ATOM 812 C CA . GLU A 1 113 ? -10.667 -4.142 12.806 1.00 88.88 113 GLU A CA 1
ATOM 813 C C . GLU A 1 113 ? -11.792 -4.331 11.774 1.00 88.88 113 GLU A C 1
ATOM 815 O O . GLU A 1 113 ? -11.940 -3.511 10.858 1.00 88.88 113 GLU A O 1
ATOM 820 N N . PRO A 1 114 ? -12.664 -5.351 11.921 1.00 90.38 114 PRO A N 1
ATOM 821 C CA . PRO A 1 114 ? -13.721 -5.628 10.943 1.00 90.38 114 PRO A CA 1
ATOM 822 C C . PRO A 1 114 ? -14.724 -4.482 10.773 1.00 90.38 114 PRO A C 1
ATOM 824 O O . PRO A 1 114 ? -15.413 -4.385 9.755 1.00 90.38 114 PRO A O 1
ATOM 827 N N . ARG A 1 115 ? -14.876 -3.632 11.795 1.00 90.62 115 ARG A N 1
ATOM 828 C CA . ARG A 1 115 ? -15.715 -2.430 11.725 1.00 90.62 115 ARG A CA 1
ATOM 829 C C . ARG A 1 115 ? -15.102 -1.379 10.801 1.00 90.62 115 ARG A C 1
ATOM 831 O O . ARG A 1 115 ? -15.827 -0.825 9.972 1.00 90.62 115 ARG A O 1
ATOM 838 N N . ASP A 1 116 ? -13.805 -1.132 10.935 1.00 89.69 116 ASP A N 1
ATOM 839 C CA . ASP A 1 116 ? -13.082 -0.140 10.140 1.00 89.69 116 ASP A CA 1
ATOM 840 C C . ASP A 1 116 ? -13.010 -0.585 8.686 1.00 89.69 116 ASP A C 1
ATOM 842 O O . ASP A 1 116 ? -13.327 0.197 7.796 1.00 89.69 116 ASP A O 1
ATOM 846 N N . PHE A 1 117 ? -12.727 -1.870 8.445 1.00 90.69 117 PHE A N 1
ATOM 847 C CA . PHE A 1 117 ? -12.770 -2.448 7.104 1.00 90.69 117 PHE A CA 1
ATOM 848 C C . PHE A 1 117 ? -14.140 -2.258 6.439 1.00 90.69 117 PHE A C 1
ATOM 850 O O . PHE A 1 117 ? -14.228 -1.700 5.347 1.00 90.69 117 PHE A O 1
ATOM 857 N N . ARG A 1 118 ? -15.233 -2.661 7.106 1.00 91.69 118 ARG A N 1
ATOM 858 C CA . ARG A 1 118 ? -16.594 -2.514 6.554 1.00 91.69 118 ARG A CA 1
ATOM 859 C C . ARG A 1 118 ? -16.964 -1.057 6.288 1.00 91.69 118 ARG A C 1
ATOM 861 O O . ARG A 1 118 ? -17.616 -0.768 5.290 1.00 91.69 118 ARG A O 1
ATOM 868 N N . THR A 1 119 ? -16.557 -0.156 7.178 1.00 90.94 119 THR A N 1
ATOM 869 C CA . THR A 1 119 ? -16.795 1.282 7.016 1.00 90.94 119 THR A CA 1
ATOM 870 C C . THR A 1 119 ? -16.011 1.817 5.825 1.00 90.94 119 THR A C 1
ATOM 872 O O . THR A 1 119 ? -16.599 2.455 4.965 1.00 90.94 119 THR A O 1
ATOM 875 N N . PHE A 1 120 ? -14.724 1.492 5.713 1.00 90.75 120 PHE A N 1
ATOM 876 C CA . PHE A 1 120 ? -13.896 1.902 4.584 1.00 90.75 120 PHE A CA 1
ATOM 877 C C . PHE A 1 120 ? -14.476 1.437 3.246 1.00 90.75 120 PHE A C 1
ATOM 879 O O . PHE A 1 120 ? -14.652 2.246 2.344 1.00 90.75 120 PHE A O 1
ATOM 886 N N . VAL A 1 121 ? -14.840 0.155 3.134 1.00 90.19 121 VAL A N 1
ATOM 887 C CA . VAL A 1 121 ? -15.439 -0.394 1.908 1.00 90.19 121 VAL A CA 1
ATOM 888 C C . VAL A 1 121 ? -16.714 0.365 1.538 1.00 90.19 121 VAL A C 1
ATOM 890 O O . VAL A 1 121 ? -16.866 0.769 0.390 1.00 90.19 121 VAL A O 1
ATOM 893 N N . ARG A 1 122 ? -17.608 0.608 2.501 1.00 89.62 122 ARG A N 1
ATOM 894 C CA . ARG A 1 122 ? -18.863 1.322 2.241 1.00 89.62 122 ARG A CA 1
ATOM 895 C C . ARG A 1 122 ? -18.638 2.777 1.830 1.00 89.62 122 ARG A C 1
ATOM 897 O O . ARG A 1 122 ? -19.265 3.238 0.892 1.00 89.62 122 ARG A O 1
ATOM 904 N N . GLU A 1 123 ? -17.781 3.503 2.539 1.00 87.94 123 GLU A N 1
ATOM 905 C CA . GLU A 1 123 ? -17.626 4.950 2.339 1.00 87.94 123 GLU A CA 1
ATOM 906 C C . GLU A 1 123 ? -16.725 5.311 1.150 1.00 87.94 123 GLU A C 1
ATOM 908 O O . GLU A 1 123 ? -16.766 6.453 0.695 1.00 87.94 123 GLU A O 1
ATOM 913 N N . VAL A 1 124 ? -15.875 4.386 0.694 1.00 83.50 124 VAL A N 1
ATOM 914 C CA . VAL A 1 124 ? -14.823 4.662 -0.301 1.00 83.50 124 VAL A CA 1
ATOM 915 C C . VAL A 1 124 ? -14.976 3.825 -1.570 1.00 83.50 124 VAL A C 1
ATOM 917 O O . VAL A 1 124 ? -14.658 4.314 -2.647 1.00 83.50 124 VAL A O 1
ATOM 920 N N . LEU A 1 125 ? -15.421 2.565 -1.472 1.00 74.44 125 LEU A N 1
ATOM 921 C CA . LEU A 1 125 ? -15.522 1.665 -2.634 1.00 74.44 125 LEU A CA 1
ATOM 922 C C . LEU A 1 125 ? -16.937 1.552 -3.206 1.00 74.44 125 LEU A C 1
ATOM 924 O O . LEU A 1 125 ? -17.087 1.052 -4.316 1.00 74.44 125 LEU A O 1
ATOM 928 N N . MET A 1 126 ? -17.959 1.957 -2.451 1.00 74.12 126 MET A N 1
ATOM 929 C CA . MET A 1 126 ? -19.364 1.911 -2.875 1.00 74.12 126 MET A CA 1
ATOM 930 C C . MET A 1 126 ? -19.938 3.297 -3.210 1.00 74.12 126 MET A C 1
ATOM 932 O O . MET A 1 126 ? -21.159 3.439 -3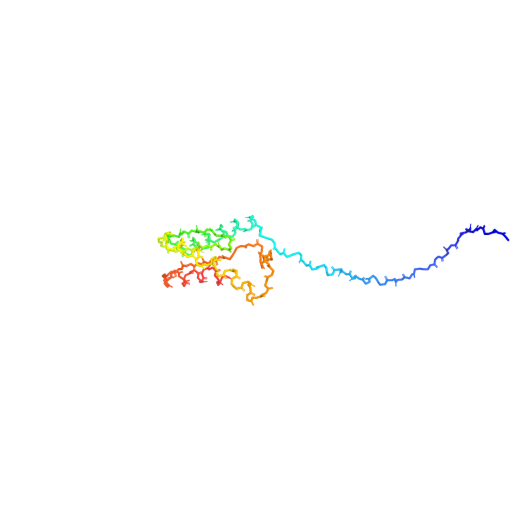.259 1.00 74.12 126 MET A O 1
ATOM 936 N N . GLU A 1 127 ? -19.077 4.301 -3.410 1.00 54.75 127 GLU A N 1
ATOM 937 C CA . GLU A 1 127 ? -19.480 5.590 -3.999 1.00 54.75 127 GLU A CA 1
ATOM 938 C C . GLU A 1 127 ? -19.828 5.479 -5.484 1.00 54.75 127 GLU A C 1
ATOM 940 O O . GLU A 1 127 ? -19.122 4.742 -6.210 1.00 54.75 127 GLU A O 1
#

pLDDT: mean 77.72, std 17.96, range [35.0, 95.0]

Secondary structure (DSSP, 8-state):
------------------------PPPPPP---HHHHHHHHHHHHHHHHHTT--SEEEEE-SSEEEEEES-HHHHHHHHHHHHHHHHHHHHHTT--TT--SSSS-EEEEE--SHHHHHHHIIIII--

Sequence (127 aa):
MRTPLAAGTALLALLGTTTAAALLQPAAPPKLDPALVQKQKEQLQGHLGKAKISGVSVVETPHFLLAGTGEAGKLRAMQGPLEKLVPVVRSALALPGDEMPWAGKLAICYLPEPRDFRTFVREVLME

Radius of gyration: 27.53 Å; chains: 1; bounding box: 38×38×95 Å

Foldseek 3Di:
DDDDDDDDDDDDDDPDPPPPPVPPPPDDFAAADPVVQVVVLVVVVVLLVQLVPPQWDWDDAPAEIEIEHDDVVVSVVVRVVVVVVVVVVCVVVVNDPRGDNHRYHHYDYYYVDPSSVVSSCVRPVVD